Protein A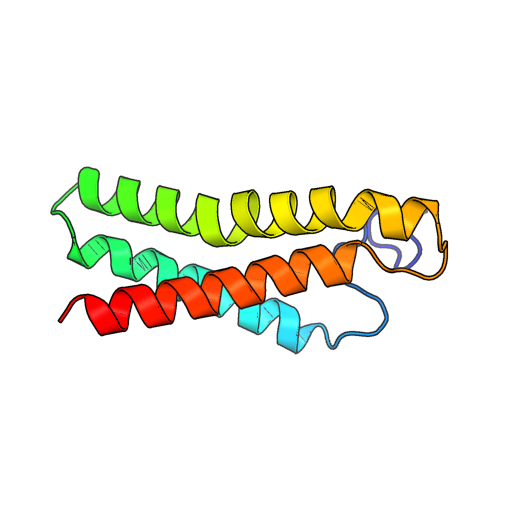F-A0A1R4GUH0-F1 (afdb_monomer)

Nearest PDB structures (foldseek):
  3lcn-assembly2_B  TM=3.006E-01  e=1.527E+00  Saccharomyces cerevisiae
  3g6i-assembly1_A-2  TM=2.735E-01  e=7.991E+00  Bacteroides thetaiotaomicron VPI-5482

Organism: NCBI:txid1945521

Mean predicted aligned error: 7.0 Å

Structure (mmCIF, N/CA/C/O backbone):
data_AF-A0A1R4GUH0-F1
#
_entry.id   AF-A0A1R4GUH0-F1
#
loop_
_atom_site.group_PDB
_atom_site.id
_atom_site.type_symbol
_atom_site.label_atom_id
_atom_site.label_alt_id
_atom_site.label_comp_id
_atom_site.label_asym_id
_atom_site.label_entity_id
_atom_site.label_seq_id
_atom_site.pdbx_PDB_ins_code
_atom_site.Cartn_x
_atom_site.Cartn_y
_atom_site.Cartn_z
_atom_site.occupancy
_atom_site.B_iso_or_equiv
_atom_site.auth_seq_id
_atom_site.auth_comp_id
_atom_site.auth_asym_id
_atom_site.auth_atom_id
_atom_site.pdbx_PDB_model_num
ATOM 1 N N . MET A 1 1 ? -0.449 14.218 -26.368 1.00 52.34 1 MET A N 1
ATOM 2 C CA . MET A 1 1 ? -0.263 12.949 -25.631 1.00 52.34 1 MET A CA 1
ATOM 3 C C . MET A 1 1 ? -1.269 12.909 -24.495 1.00 52.34 1 MET A C 1
ATOM 5 O O . MET A 1 1 ? -1.323 13.861 -23.728 1.00 52.34 1 MET A O 1
ATOM 9 N N . SER A 1 2 ? -2.120 11.884 -24.446 1.00 51.94 2 SER A N 1
ATOM 10 C CA . SER A 1 2 ? -3.114 11.719 -23.375 1.00 51.94 2 SER A CA 1
ATOM 11 C C . SER A 1 2 ? -2.412 11.339 -22.068 1.00 51.94 2 SER A C 1
ATOM 13 O O . SER A 1 2 ? -1.469 10.553 -22.086 1.00 51.94 2 SER A O 1
ATOM 15 N N . ILE A 1 3 ? -2.884 11.844 -20.926 1.00 53.09 3 ILE A N 1
ATOM 16 C CA . ILE A 1 3 ? -2.374 11.448 -19.597 1.00 53.09 3 ILE A CA 1
ATOM 17 C C . ILE A 1 3 ? -2.534 9.930 -19.375 1.00 53.09 3 ILE A C 1
ATOM 19 O O . ILE A 1 3 ? -1.746 9.327 -18.651 1.00 53.09 3 ILE A O 1
ATOM 23 N N . PHE A 1 4 ? -3.500 9.308 -20.061 1.00 56.84 4 PHE A N 1
ATOM 24 C CA . PHE A 1 4 ? -3.790 7.873 -20.018 1.00 56.84 4 PHE A CA 1
ATOM 25 C C . PHE A 1 4 ? -3.075 7.053 -21.101 1.00 56.84 4 PHE A C 1
ATOM 27 O O . PHE A 1 4 ? -3.344 5.857 -21.233 1.00 56.84 4 PHE A O 1
ATOM 34 N N . ASP A 1 5 ? -2.202 7.676 -21.894 1.00 59.66 5 ASP A N 1
ATOM 35 C CA . ASP A 1 5 ? -1.388 6.965 -22.876 1.00 59.66 5 ASP A CA 1
ATOM 36 C C . ASP A 1 5 ? -0.415 6.012 -22.163 1.00 59.66 5 ASP A C 1
ATOM 38 O O . ASP A 1 5 ? 0.141 6.350 -21.116 1.00 59.66 5 ASP A O 1
ATOM 42 N N . ARG A 1 6 ? -0.209 4.810 -22.709 1.00 58.59 6 ARG A N 1
ATOM 43 C CA . ARG A 1 6 ? 0.614 3.766 -22.068 1.00 58.59 6 ARG A CA 1
ATOM 44 C C . ARG A 1 6 ? 2.077 4.205 -21.935 1.00 58.59 6 ARG A C 1
ATOM 46 O O . ARG A 1 6 ? 2.736 3.860 -20.964 1.00 58.59 6 ARG A O 1
ATOM 53 N N . ASN A 1 7 ? 2.522 5.047 -22.869 1.00 57.94 7 ASN A N 1
ATOM 54 C CA . ASN A 1 7 ? 3.863 5.632 -22.906 1.00 57.94 7 ASN A CA 1
ATOM 55 C C . ASN A 1 7 ? 3.979 6.920 -22.066 1.00 57.94 7 ASN A C 1
ATOM 57 O O . ASN A 1 7 ? 5.025 7.569 -22.064 1.00 57.94 7 ASN A O 1
ATOM 61 N N . SER A 1 8 ? 2.908 7.328 -21.376 1.00 59.69 8 SER A N 1
ATOM 62 C CA . SER A 1 8 ? 2.912 8.493 -20.492 1.00 59.69 8 SER A CA 1
ATOM 63 C C . SER A 1 8 ? 3.663 8.182 -19.199 1.00 59.69 8 SER A C 1
ATOM 65 O O . SER A 1 8 ? 3.432 7.154 -18.557 1.00 59.69 8 SER A O 1
ATOM 67 N N . PHE A 1 9 ? 4.499 9.120 -18.750 1.00 59.84 9 PHE A N 1
ATOM 68 C CA . PHE A 1 9 ? 5.150 9.049 -17.437 1.00 59.84 9 PHE A CA 1
ATOM 69 C C . PHE A 1 9 ? 4.130 8.851 -16.297 1.00 59.84 9 PHE A C 1
ATOM 71 O O . PHE A 1 9 ? 4.409 8.154 -15.324 1.00 59.84 9 PHE A O 1
ATOM 78 N N . TYR A 1 10 ? 2.918 9.393 -16.461 1.00 63.31 10 TYR A N 1
ATOM 79 C CA . TYR A 1 10 ? 1.822 9.324 -15.492 1.00 63.31 10 TYR A CA 1
ATOM 80 C C . TYR A 1 10 ? 1.036 8.005 -15.514 1.00 63.31 10 TYR A C 1
ATOM 82 O O . TYR A 1 10 ? 0.103 7.844 -14.727 1.00 63.31 10 TYR A O 1
ATOM 90 N N . TYR A 1 11 ? 1.373 7.054 -16.392 1.00 67.88 11 TYR A N 1
ATOM 91 C CA . TYR A 1 11 ? 0.661 5.781 -16.461 1.00 67.88 11 TYR A CA 1
ATOM 92 C C . TYR A 1 11 ? 0.940 4.940 -15.201 1.00 67.88 11 TYR A C 1
ATOM 94 O O . TYR A 1 11 ? 2.089 4.571 -14.965 1.00 67.88 11 TYR A O 1
ATOM 102 N N . PRO A 1 12 ? -0.061 4.597 -14.373 1.00 67.31 12 PRO A N 1
ATOM 103 C CA . PRO A 1 12 ? 0.199 4.013 -13.056 1.00 67.31 12 PRO A CA 1
ATOM 104 C C . PRO A 1 12 ? 0.579 2.527 -13.103 1.00 67.31 12 PRO A C 1
ATOM 106 O O . PRO A 1 12 ? 1.101 2.007 -12.120 1.00 67.31 12 PRO A O 1
ATOM 109 N N . TYR A 1 13 ? 0.332 1.825 -14.213 1.00 69.56 13 TYR A N 1
ATOM 110 C CA . TYR A 1 13 ? 0.620 0.393 -14.325 1.00 69.56 13 TYR A CA 1
ATOM 111 C C . TYR A 1 13 ? 2.018 0.147 -14.924 1.00 69.56 13 TYR A C 1
ATOM 113 O O . TYR A 1 13 ? 2.438 0.913 -15.795 1.00 69.56 13 TYR A O 1
ATOM 121 N N . PRO A 1 14 ? 2.741 -0.893 -14.476 1.00 72.56 14 PRO A N 1
ATOM 122 C CA . PRO A 1 14 ? 3.941 -1.377 -15.143 1.00 72.56 14 PRO A CA 1
ATOM 123 C C . PRO A 1 14 ? 3.580 -2.143 -16.416 1.00 72.56 14 PRO A C 1
ATOM 125 O O . PRO A 1 14 ? 2.482 -2.699 -16.525 1.00 72.56 14 PRO A O 1
ATOM 128 N N . ASP A 1 15 ? 4.509 -2.193 -17.365 1.00 70.25 15 ASP A N 1
ATOM 129 C CA . ASP A 1 15 ? 4.254 -2.767 -18.689 1.00 70.25 15 ASP A CA 1
ATOM 130 C C . ASP A 1 15 ? 4.254 -4.300 -18.670 1.00 70.25 15 ASP A C 1
ATOM 132 O O . ASP A 1 15 ? 3.515 -4.939 -19.420 1.00 70.25 15 ASP A O 1
ATOM 136 N N . ASN A 1 16 ? 5.014 -4.885 -17.744 1.00 75.88 16 ASN A N 1
ATOM 137 C CA . ASN A 1 16 ? 5.249 -6.326 -17.655 1.00 75.88 16 ASN A CA 1
ATOM 138 C C . ASN A 1 16 ? 4.326 -7.060 -16.665 1.00 75.88 16 ASN A C 1
ATOM 140 O O . ASN A 1 16 ? 4.488 -8.260 -16.442 1.00 75.88 16 ASN A O 1
ATOM 144 N N . LEU A 1 17 ? 3.358 -6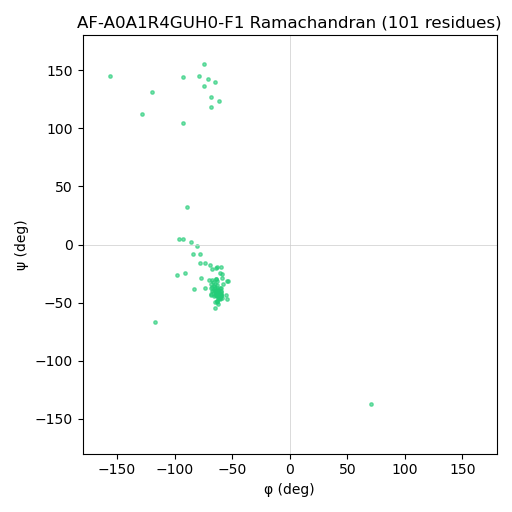.364 -16.057 1.00 77.69 17 LEU A N 1
ATOM 145 C CA . LEU A 1 17 ? 2.521 -6.907 -14.984 1.00 77.69 17 LEU A CA 1
ATOM 146 C C . LEU A 1 17 ? 1.028 -6.901 -15.351 1.00 77.69 17 LEU A C 1
ATOM 148 O O . LEU A 1 17 ? 0.491 -5.870 -15.768 1.00 77.69 17 LEU A O 1
ATOM 152 N N . PRO A 1 18 ? 0.306 -8.027 -15.167 1.00 85.69 18 PRO A N 1
ATOM 153 C CA . PRO A 1 18 ? -1.121 -8.076 -15.444 1.00 85.69 18 PRO A CA 1
ATOM 154 C C . PRO A 1 18 ? -1.874 -7.090 -14.548 1.00 85.69 18 PRO A C 1
ATOM 156 O O . PRO A 1 18 ? -1.840 -7.170 -13.320 1.00 85.69 18 PRO A O 1
ATOM 159 N N . LYS A 1 19 ? -2.632 -6.184 -15.174 1.00 83.31 19 LYS A N 1
ATOM 160 C CA . LYS A 1 19 ? -3.415 -5.139 -14.486 1.00 83.31 19 LYS A CA 1
ATOM 161 C C . LYS A 1 19 ? -4.369 -5.709 -13.434 1.00 83.31 19 LYS A C 1
ATOM 163 O O . LYS A 1 19 ? -4.640 -5.051 -12.435 1.00 83.31 19 LYS A O 1
ATOM 168 N N . GLY A 1 20 ? -4.876 -6.923 -13.666 1.00 85.69 20 GLY A N 1
ATOM 169 C CA . GLY A 1 20 ? -5.719 -7.645 -12.715 1.00 85.69 20 GLY A CA 1
ATOM 170 C C . GLY A 1 20 ? -5.014 -7.888 -11.384 1.00 85.69 20 GLY A C 1
ATOM 171 O O . GLY A 1 20 ? -5.604 -7.614 -10.347 1.00 85.69 20 GLY A O 1
ATOM 172 N N . LEU A 1 21 ? -3.736 -8.283 -11.413 1.00 86.94 21 LEU A N 1
ATOM 173 C CA . LEU A 1 21 ? -2.958 -8.571 -10.207 1.00 86.94 21 LEU A CA 1
ATOM 174 C C . LEU A 1 21 ? -2.769 -7.320 -9.340 1.00 86.94 21 LEU A C 1
ATOM 176 O O . LEU A 1 21 ? -2.953 -7.358 -8.125 1.00 86.94 21 LEU A O 1
ATOM 180 N N . ILE A 1 22 ? -2.466 -6.187 -9.973 1.00 88.38 22 ILE A N 1
ATOM 181 C CA . ILE A 1 22 ? -2.308 -4.906 -9.271 1.00 88.38 22 ILE A CA 1
ATOM 182 C C . ILE A 1 22 ? -3.632 -4.466 -8.650 1.00 88.38 22 ILE A C 1
ATOM 184 O O . ILE A 1 22 ? -3.672 -4.067 -7.489 1.00 88.38 22 ILE A O 1
ATOM 188 N N . LYS A 1 23 ? -4.738 -4.589 -9.391 1.00 88.81 23 LYS A N 1
ATOM 189 C CA . LYS A 1 23 ? -6.068 -4.276 -8.857 1.00 88.81 23 LYS A CA 1
ATOM 190 C C . LYS A 1 23 ? -6.419 -5.169 -7.670 1.00 88.81 23 LYS A C 1
ATOM 192 O O . LYS A 1 23 ? -6.890 -4.654 -6.662 1.00 88.81 23 LYS A O 1
ATOM 197 N N . THR A 1 24 ? -6.155 -6.474 -7.755 1.00 92.12 24 THR A N 1
ATOM 198 C CA . THR A 1 24 ? -6.400 -7.394 -6.635 1.00 92.12 24 THR A CA 1
ATOM 199 C C . THR A 1 24 ? -5.536 -7.062 -5.427 1.00 92.12 24 THR A C 1
ATOM 201 O O . THR A 1 24 ? -6.038 -7.122 -4.311 1.00 92.12 24 THR A O 1
ATOM 204 N N . LEU A 1 25 ? -4.282 -6.648 -5.633 1.00 91.69 25 LEU A N 1
ATOM 205 C CA . LEU A 1 25 ? -3.395 -6.226 -4.551 1.00 91.69 25 LEU A CA 1
ATOM 206 C C . LEU A 1 25 ? -3.942 -4.989 -3.832 1.00 91.69 25 LEU A C 1
ATOM 208 O O . LEU A 1 25 ? -4.067 -4.997 -2.611 1.00 91.69 25 LEU A O 1
ATOM 212 N N . ILE A 1 26 ? -4.337 -3.960 -4.587 1.00 91.44 26 ILE A N 1
ATOM 213 C CA . ILE A 1 26 ? -4.915 -2.732 -4.024 1.00 91.44 26 ILE A CA 1
ATOM 214 C C . ILE A 1 26 ? -6.196 -3.053 -3.247 1.00 91.44 26 ILE A C 1
ATOM 216 O O . ILE A 1 26 ? -6.349 -2.613 -2.109 1.00 91.44 26 ILE A O 1
ATOM 220 N N . ILE A 1 27 ? -7.099 -3.851 -3.828 1.00 93.56 27 ILE A N 1
ATOM 221 C CA . ILE A 1 27 ? -8.342 -4.268 -3.163 1.00 93.56 27 ILE A CA 1
ATOM 222 C C . ILE A 1 27 ? -8.030 -5.037 -1.875 1.00 93.56 27 ILE A C 1
ATOM 224 O O . ILE A 1 27 ? -8.637 -4.765 -0.842 1.00 93.56 27 ILE A O 1
ATOM 228 N N . ALA A 1 28 ? -7.061 -5.953 -1.900 1.00 92.75 28 ALA A N 1
ATOM 229 C CA . ALA A 1 28 ? -6.666 -6.706 -0.718 1.00 92.75 28 ALA A CA 1
ATOM 230 C C . ALA A 1 28 ? -6.101 -5.789 0.380 1.00 92.75 28 ALA A C 1
ATOM 232 O O . ALA A 1 28 ? -6.518 -5.906 1.529 1.00 92.75 28 ALA A O 1
ATOM 233 N N . CYS A 1 29 ? -5.236 -4.825 0.048 1.00 91.44 29 CYS A N 1
ATOM 234 C CA . CYS A 1 29 ? -4.749 -3.821 1.003 1.00 91.44 29 CYS A CA 1
ATOM 235 C C . CYS A 1 29 ? -5.890 -2.980 1.599 1.00 91.44 29 CYS A C 1
ATOM 237 O O . CYS A 1 29 ? -5.888 -2.708 2.802 1.00 91.44 29 CYS A O 1
ATOM 239 N N . LEU A 1 30 ? -6.879 -2.597 0.782 1.00 92.62 30 LEU A N 1
ATOM 240 C CA . LEU A 1 30 ? -8.045 -1.845 1.248 1.00 92.62 30 LEU A CA 1
ATOM 241 C C . LEU A 1 30 ? -8.870 -2.658 2.252 1.00 92.62 30 LEU A C 1
ATOM 243 O O . LEU A 1 30 ? -9.150 -2.172 3.348 1.00 92.62 30 LEU A O 1
ATOM 247 N N . LEU A 1 31 ? -9.189 -3.910 1.919 1.00 92.44 31 LEU A N 1
ATOM 248 C CA . LEU A 1 31 ? -9.929 -4.812 2.805 1.00 92.44 31 LEU A CA 1
ATOM 249 C C . LEU A 1 31 ? -9.159 -5.107 4.097 1.00 92.44 31 LEU A C 1
ATOM 251 O O . LEU A 1 31 ? -9.735 -5.094 5.180 1.00 92.44 31 LEU A O 1
ATOM 255 N N . MET A 1 32 ? -7.847 -5.313 4.001 1.00 89.88 32 MET A N 1
ATOM 256 C CA . MET A 1 32 ? -6.992 -5.567 5.160 1.00 89.88 32 MET A CA 1
ATOM 257 C C . MET A 1 32 ? -6.898 -4.359 6.092 1.00 89.88 32 MET A C 1
ATOM 259 O O . MET A 1 32 ? -6.866 -4.533 7.308 1.00 89.88 32 MET A O 1
ATOM 263 N N . GLY A 1 33 ? -6.899 -3.135 5.560 1.00 86.38 33 GLY A N 1
ATOM 264 C CA . GLY A 1 33 ? -6.897 -1.934 6.398 1.00 86.38 33 GLY A CA 1
ATOM 265 C C . GLY A 1 33 ? -8.153 -1.807 7.262 1.00 86.38 33 GLY A C 1
ATOM 266 O O . GLY A 1 33 ? -8.047 -1.356 8.402 1.00 86.38 33 GLY A O 1
ATOM 267 N N . LEU A 1 34 ? -9.304 -2.309 6.789 1.00 89.50 34 LEU A N 1
ATOM 268 C CA . LEU A 1 34 ? -10.552 -2.353 7.565 1.00 89.50 34 LEU A CA 1
ATOM 269 C C . LEU A 1 34 ? -10.452 -3.238 8.815 1.00 89.50 34 LEU A C 1
ATOM 271 O O . LEU A 1 34 ? -11.224 -3.042 9.752 1.00 89.50 34 LEU A O 1
ATOM 275 N N . ALA A 1 35 ? -9.478 -4.154 8.892 1.00 84.75 35 ALA A N 1
ATOM 276 C CA . ALA A 1 35 ? -9.218 -4.917 10.113 1.00 84.75 35 ALA A CA 1
ATOM 277 C C . ALA A 1 35 ? -8.857 -4.011 11.310 1.00 84.75 35 ALA A C 1
ATOM 279 O O . ALA A 1 35 ? -9.019 -4.426 12.457 1.00 84.75 35 ALA A O 1
ATOM 280 N N . GLY A 1 36 ? -8.441 -2.760 11.059 1.00 78.75 36 GLY A N 1
ATOM 281 C CA . GLY A 1 36 ? -8.243 -1.735 12.087 1.00 78.75 36 GLY A CA 1
ATOM 282 C C . GLY A 1 36 ? -9.512 -1.378 12.872 1.00 78.75 36 GLY A C 1
ATOM 283 O O . GLY A 1 36 ? -9.409 -1.008 14.038 1.00 78.75 36 GLY A O 1
ATOM 284 N N . LEU A 1 37 ? -10.710 -1.585 12.308 1.00 84.19 37 LEU A N 1
ATOM 285 C CA . LEU A 1 37 ? -11.977 -1.356 13.021 1.00 84.19 37 LEU A CA 1
ATOM 286 C C . LEU A 1 37 ? -12.165 -2.295 14.220 1.00 84.19 37 LEU A C 1
ATOM 288 O O . LEU A 1 37 ? -12.923 -1.981 15.130 1.00 84.19 37 LEU A O 1
ATOM 292 N N . ARG A 1 38 ? -11.459 -3.433 14.258 1.00 80.50 38 ARG A N 1
ATOM 293 C CA . ARG A 1 38 ? -11.493 -4.355 15.403 1.00 80.50 38 ARG A CA 1
ATOM 294 C C . ARG A 1 38 ? -10.806 -3.777 16.649 1.00 80.50 38 ARG A C 1
ATOM 296 O O . ARG A 1 38 ? -10.984 -4.318 17.733 1.00 80.50 38 ARG A O 1
ATOM 303 N N . HIS A 1 39 ? -9.970 -2.750 16.508 1.00 70.62 39 HIS A N 1
ATOM 304 C CA . HIS A 1 39 ? -9.082 -2.292 17.580 1.00 70.62 39 HIS A CA 1
ATOM 305 C C . HIS A 1 39 ? -9.643 -1.220 18.499 1.00 70.62 39 HIS A C 1
ATOM 307 O O . HIS A 1 39 ? -9.182 -1.115 19.632 1.00 70.62 39 HIS A O 1
ATOM 313 N N . ALA A 1 40 ? -10.607 -0.430 18.043 1.00 68.44 40 ALA A N 1
ATOM 314 C CA . ALA A 1 40 ? -11.183 0.622 18.861 1.00 68.44 40 ALA A CA 1
ATOM 315 C C . ALA A 1 40 ? -12.587 0.967 18.376 1.00 68.44 40 ALA A C 1
ATOM 317 O O . ALA A 1 40 ? -12.865 0.956 17.176 1.00 68.44 40 ALA A O 1
ATOM 318 N N . GLU A 1 41 ? -13.464 1.301 19.316 1.00 76.31 41 GLU A N 1
ATOM 319 C CA . GLU A 1 41 ? -14.816 1.747 19.008 1.00 76.31 41 GLU A CA 1
ATOM 320 C C . GLU A 1 41 ? -14.823 3.222 18.575 1.00 76.31 41 GLU A C 1
ATOM 322 O O . GLU A 1 41 ? -14.043 4.056 19.045 1.00 76.31 41 GLU A O 1
ATOM 327 N N . GLY A 1 42 ? -15.718 3.558 17.645 1.00 81.75 42 GLY A N 1
ATOM 328 C CA . GLY A 1 42 ? -15.926 4.932 17.193 1.00 81.75 42 GLY A C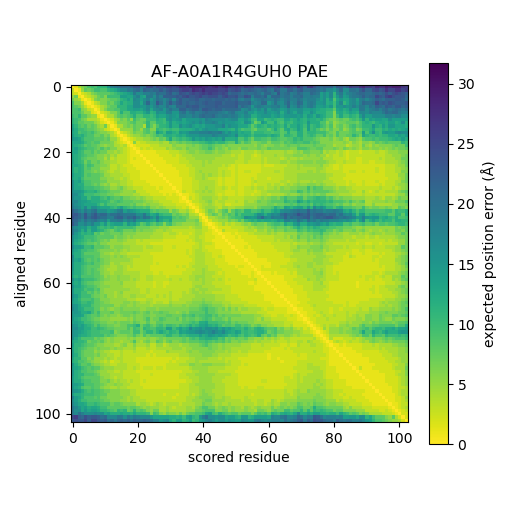A 1
ATOM 329 C C . GLY A 1 42 ? -14.779 5.499 16.347 1.00 81.75 42 GLY A C 1
ATOM 330 O O . GLY A 1 42 ? -14.272 4.859 15.426 1.00 81.75 42 GLY A O 1
ATOM 331 N N . TRP A 1 43 ? -14.406 6.752 16.616 1.00 83.56 43 TRP A N 1
ATOM 332 C CA . TRP A 1 43 ? -13.486 7.533 15.777 1.00 83.56 43 TRP A CA 1
ATOM 333 C C . TRP A 1 43 ? -12.047 6.995 15.764 1.00 83.56 43 TRP A C 1
ATOM 335 O O . TRP A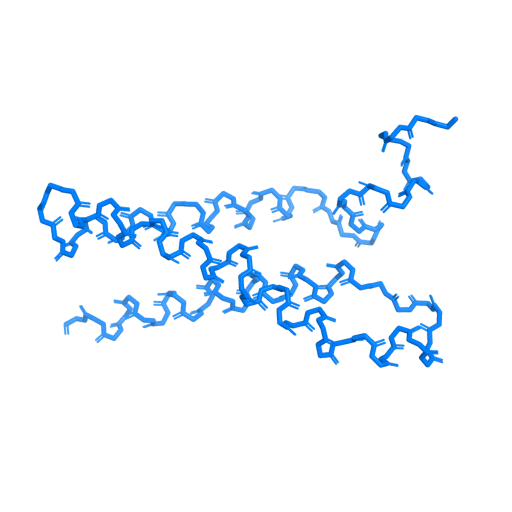 1 43 ? -11.358 7.071 14.747 1.00 83.56 43 TRP A O 1
ATOM 345 N N . GLN A 1 44 ? -11.597 6.402 16.872 1.00 84.50 44 GLN A N 1
ATOM 346 C CA . GLN A 1 44 ? -10.245 5.847 16.986 1.00 84.50 44 GLN A CA 1
ATOM 347 C C . GLN A 1 44 ? -10.045 4.616 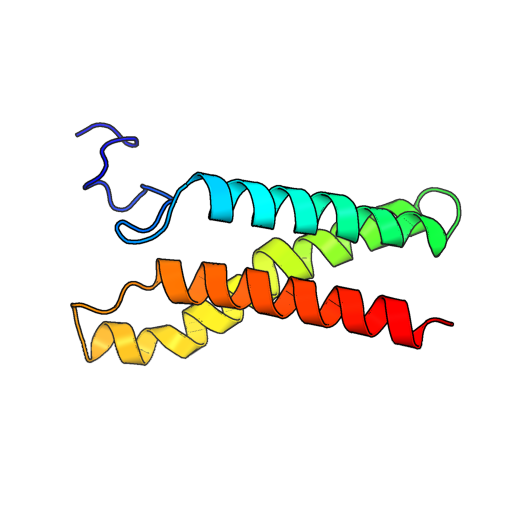16.087 1.00 84.50 44 GLN A C 1
ATOM 349 O O . GLN A 1 44 ? -8.971 4.455 15.509 1.00 84.50 44 GLN A O 1
ATOM 354 N N . GLY A 1 45 ? -11.085 3.793 15.895 1.00 84.81 45 GLY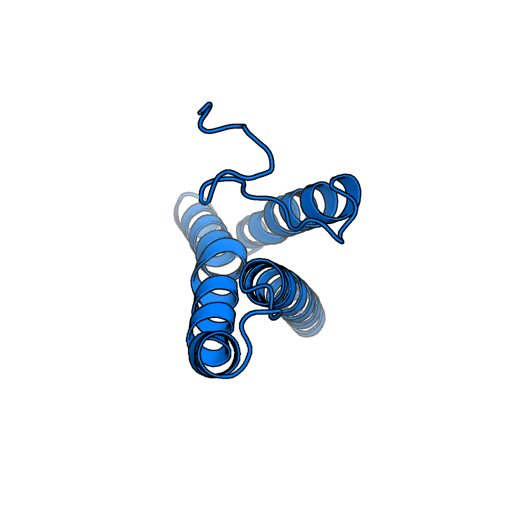 A N 1
ATOM 355 C CA . GLY A 1 45 ? -11.036 2.647 14.982 1.00 84.81 45 GLY A CA 1
ATOM 356 C C . GLY A 1 45 ? -10.852 3.079 13.529 1.00 84.81 45 GLY A C 1
ATOM 357 O O . GLY A 1 45 ? -10.029 2.517 12.809 1.00 84.81 45 GLY A O 1
ATOM 358 N N . TRP A 1 46 ? -11.550 4.137 13.107 1.00 86.75 46 TRP A N 1
ATOM 359 C CA . TRP A 1 46 ? -11.377 4.715 11.772 1.00 86.75 46 TRP A CA 1
ATOM 360 C C . TRP A 1 46 ? -9.987 5.315 11.567 1.00 86.75 46 TRP A C 1
ATOM 362 O O . TRP A 1 46 ? -9.399 5.127 10.503 1.00 86.75 46 TRP A O 1
ATOM 372 N N . LEU A 1 47 ? -9.423 5.975 12.583 1.00 90.69 47 LEU A N 1
ATOM 373 C CA . LEU A 1 47 ? -8.058 6.496 12.511 1.00 90.69 47 LEU A CA 1
ATOM 374 C C . LEU A 1 47 ? -7.036 5.369 12.274 1.00 90.69 47 LEU A C 1
ATOM 376 O O . LEU A 1 47 ? -6.161 5.506 11.422 1.00 90.69 47 LEU A O 1
ATOM 380 N N . ALA A 1 48 ? -7.211 4.225 12.944 1.00 87.44 48 ALA A N 1
ATOM 381 C CA . ALA A 1 48 ? -6.373 3.042 12.746 1.00 87.44 48 ALA A CA 1
ATOM 382 C C . ALA A 1 48 ? -6.512 2.438 11.333 1.00 87.44 48 ALA A C 1
ATOM 384 O O . ALA A 1 48 ? -5.533 1.942 10.771 1.00 87.44 48 ALA A O 1
ATOM 385 N N . VAL A 1 49 ? -7.705 2.493 10.725 1.00 90.62 49 VAL A N 1
ATOM 386 C CA . VAL A 1 49 ? -7.903 2.101 9.315 1.00 90.62 49 VAL A CA 1
ATOM 387 C C . VAL A 1 49 ? -7.113 3.021 8.386 1.00 90.62 49 VAL A C 1
ATOM 389 O O . VAL A 1 49 ? -6.381 2.532 7.523 1.00 90.62 49 VAL A O 1
ATOM 392 N N . PHE A 1 50 ? -7.226 4.340 8.575 1.00 91.25 50 PHE A N 1
ATOM 393 C CA . PHE A 1 50 ? -6.496 5.316 7.764 1.00 91.25 50 PHE A CA 1
ATOM 394 C C . PHE A 1 50 ? -4.984 5.167 7.912 1.00 91.25 50 PHE A C 1
ATOM 396 O O . PHE A 1 50 ? -4.277 5.197 6.908 1.00 91.25 50 PHE A O 1
ATOM 403 N N . GLU A 1 51 ? -4.490 4.948 9.129 1.00 90.38 51 GLU A N 1
ATOM 404 C CA . GLU A 1 51 ? -3.074 4.685 9.384 1.00 90.38 51 GLU A CA 1
ATOM 405 C C . GLU A 1 51 ? -2.603 3.412 8.664 1.00 90.38 51 GLU A C 1
ATOM 407 O O . GLU A 1 51 ? -1.588 3.427 7.967 1.00 90.38 51 GLU A O 1
ATOM 412 N N . ASN A 1 52 ? -3.376 2.325 8.745 1.00 90.62 52 ASN A N 1
ATOM 413 C CA . ASN A 1 52 ? -3.066 1.078 8.047 1.00 90.62 52 ASN A CA 1
ATOM 414 C C . ASN A 1 52 ? -3.039 1.260 6.520 1.00 90.62 52 ASN A C 1
ATOM 416 O O . ASN A 1 52 ? -2.124 0.763 5.859 1.00 90.62 52 ASN A O 1
ATOM 420 N N . TRP A 1 53 ? -4.007 1.978 5.944 1.00 93.69 53 TRP A N 1
ATOM 421 C CA . TRP A 1 53 ? -4.002 2.295 4.513 1.00 93.69 53 TRP A CA 1
ATOM 422 C C . TRP A 1 53 ? -2.822 3.180 4.128 1.00 93.69 53 TRP A C 1
ATOM 424 O O . TRP A 1 53 ? -2.157 2.892 3.134 1.00 93.69 53 TRP A O 1
ATOM 434 N N . LEU A 1 54 ? -2.520 4.209 4.920 1.00 93.31 54 LEU A N 1
ATOM 435 C CA . LEU A 1 54 ? -1.380 5.093 4.696 1.00 93.31 54 LEU A CA 1
ATOM 436 C C . LEU A 1 54 ? -0.068 4.300 4.684 1.00 93.31 54 LEU A C 1
ATOM 438 O O . LEU A 1 54 ? 0.747 4.460 3.776 1.00 93.31 54 LEU A O 1
ATOM 442 N N . LEU A 1 55 ? 0.120 3.400 5.648 1.00 91.38 55 LEU A N 1
ATOM 443 C CA . LEU A 1 55 ? 1.311 2.561 5.728 1.00 91.38 55 LEU A CA 1
ATOM 444 C C . LEU A 1 55 ? 1.413 1.602 4.540 1.00 91.38 55 LEU A C 1
ATOM 446 O O . LEU A 1 55 ? 2.456 1.540 3.885 1.00 91.38 55 LEU A O 1
ATOM 450 N N . MET A 1 56 ? 0.333 0.876 4.240 1.00 92.19 56 MET A N 1
ATOM 451 C CA . MET A 1 56 ? 0.350 -0.172 3.219 1.00 92.19 56 MET A CA 1
ATOM 452 C C . MET A 1 56 ? 0.390 0.360 1.789 1.00 92.19 56 MET A C 1
ATOM 454 O O . MET A 1 56 ? 1.053 -0.250 0.950 1.00 92.19 56 MET A O 1
ATOM 458 N N . LEU A 1 57 ? -0.308 1.465 1.511 1.00 92.19 57 LEU A N 1
ATOM 459 C CA . LEU A 1 57 ? -0.459 2.018 0.164 1.00 92.19 57 LEU A CA 1
ATOM 460 C C . LEU A 1 57 ? 0.521 3.155 -0.131 1.00 92.19 57 LEU A C 1
ATOM 462 O O . LEU A 1 57 ? 0.857 3.370 -1.292 1.00 92.19 57 LEU A O 1
ATOM 466 N N . VAL A 1 58 ? 0.992 3.886 0.882 1.00 91.56 58 VAL A N 1
ATOM 467 C CA . VAL A 1 58 ? 1.820 5.082 0.668 1.00 91.56 58 VAL A CA 1
ATOM 468 C C . VAL A 1 58 ? 3.211 4.897 1.254 1.00 91.56 58 VAL A C 1
ATOM 470 O O . VAL A 1 58 ? 4.169 4.813 0.491 1.00 91.56 58 VAL A O 1
ATOM 473 N N . ILE A 1 59 ? 3.356 4.789 2.574 1.00 91.88 59 ILE A N 1
ATOM 474 C CA . ILE A 1 59 ? 4.670 4.875 3.233 1.00 91.88 59 ILE A CA 1
ATOM 475 C C . ILE A 1 59 ? 5.593 3.719 2.835 1.00 91.88 59 ILE A C 1
ATOM 477 O O . ILE A 1 59 ? 6.683 3.973 2.328 1.00 91.88 59 ILE A O 1
ATOM 481 N N . PHE A 1 60 ? 5.184 2.456 2.996 1.00 92.00 60 PHE A N 1
ATOM 482 C CA . PHE A 1 60 ? 6.060 1.333 2.634 1.00 92.00 60 PHE A CA 1
ATOM 483 C C . PHE A 1 60 ? 6.355 1.250 1.126 1.00 92.00 60 PHE A C 1
ATOM 485 O O . PHE A 1 60 ? 7.527 1.090 0.762 1.00 92.00 60 PHE A O 1
ATOM 492 N N . PRO A 1 61 ? 5.361 1.405 0.228 1.00 92.31 61 PRO A N 1
ATOM 493 C CA . PRO A 1 61 ? 5.607 1.435 -1.214 1.00 92.31 61 PRO A CA 1
ATOM 494 C C . PRO A 1 61 ? 6.544 2.568 -1.645 1.00 92.31 61 PRO A C 1
ATOM 496 O O . PRO A 1 61 ? 7.472 2.339 -2.423 1.00 92.31 61 PRO A O 1
ATOM 499 N N . THR A 1 62 ? 6.346 3.784 -1.122 1.00 90.31 62 THR A N 1
ATOM 500 C CA . THR A 1 62 ? 7.203 4.935 -1.451 1.00 90.31 62 THR A CA 1
ATOM 501 C C . THR A 1 62 ? 8.606 4.779 -0.885 1.00 90.31 62 THR A C 1
ATOM 503 O O . THR A 1 62 ? 9.561 5.013 -1.616 1.00 90.31 62 THR A O 1
ATOM 506 N N . ALA A 1 63 ? 8.761 4.314 0.357 1.00 92.25 63 ALA A N 1
ATOM 507 C CA . ALA A 1 63 ? 10.073 4.047 0.944 1.00 92.25 63 ALA A CA 1
ATOM 508 C C . ALA A 1 63 ? 10.852 3.008 0.123 1.00 92.25 63 ALA A C 1
ATOM 510 O O . ALA A 1 63 ? 12.022 3.215 -0.195 1.00 92.25 63 ALA A O 1
ATOM 511 N N . THR A 1 64 ? 10.180 1.934 -0.302 1.00 91.56 64 THR A N 1
ATOM 512 C CA . THR A 1 64 ? 10.774 0.909 -1.175 1.00 91.56 64 THR A CA 1
ATOM 513 C C . THR A 1 64 ? 11.202 1.506 -2.516 1.00 91.56 64 THR A C 1
ATOM 515 O O . THR A 1 64 ? 12.314 1.255 -2.979 1.00 91.56 64 THR A O 1
ATOM 518 N N . ALA A 1 65 ? 10.362 2.350 -3.123 1.00 89.88 65 ALA A N 1
ATOM 519 C CA . ALA A 1 65 ? 10.702 3.045 -4.361 1.00 89.88 65 ALA A CA 1
ATOM 520 C C . ALA A 1 65 ? 11.892 4.007 -4.184 1.00 89.88 65 ALA A C 1
ATOM 522 O O . ALA A 1 65 ? 12.785 4.015 -5.025 1.00 89.88 65 ALA A O 1
ATOM 523 N N . VAL A 1 66 ? 11.952 4.770 -3.087 1.00 91.56 66 VAL A N 1
ATOM 524 C CA . VAL A 1 66 ? 13.065 5.688 -2.782 1.00 91.56 66 VAL A CA 1
ATOM 525 C C . VAL A 1 66 ? 14.376 4.924 -2.623 1.00 91.56 66 VAL A C 1
ATOM 527 O O . VAL A 1 66 ? 15.383 5.312 -3.212 1.00 91.56 66 VAL A O 1
ATOM 530 N N . ILE A 1 67 ? 14.361 3.802 -1.902 1.00 92.00 67 ILE A N 1
ATOM 531 C CA . ILE A 1 67 ? 15.535 2.930 -1.750 1.00 92.00 67 ILE A CA 1
ATOM 532 C C . ILE A 1 67 ? 15.953 2.330 -3.101 1.00 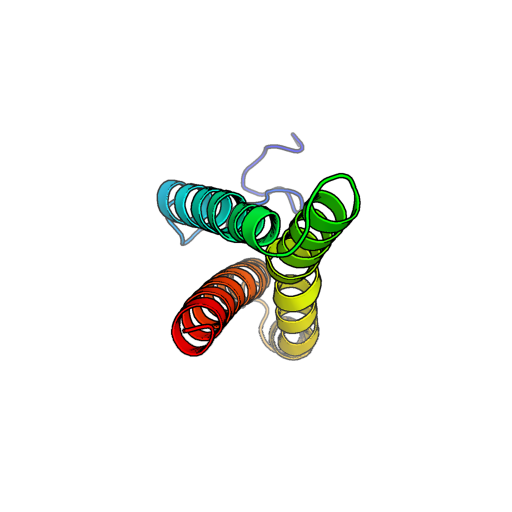92.00 67 ILE A C 1
ATOM 534 O O . ILE A 1 67 ? 17.138 2.098 -3.329 1.00 92.00 67 ILE A O 1
ATOM 538 N N . ALA A 1 68 ? 15.006 2.117 -4.016 1.00 88.31 68 ALA A N 1
ATOM 539 C CA . ALA A 1 68 ? 15.278 1.593 -5.348 1.00 88.31 68 ALA A CA 1
ATOM 540 C C . ALA A 1 68 ? 15.708 2.657 -6.381 1.00 88.31 68 ALA A C 1
ATOM 542 O O . ALA A 1 68 ? 16.142 2.298 -7.479 1.00 88.31 68 ALA A O 1
ATOM 543 N N . LEU A 1 69 ? 15.641 3.956 -6.055 1.00 87.69 69 LEU A N 1
ATOM 544 C CA . LEU A 1 69 ? 16.053 5.039 -6.960 1.00 87.69 69 LEU A CA 1
ATOM 545 C C . LEU A 1 69 ? 17.497 4.906 -7.474 1.00 87.69 69 LEU A C 1
ATOM 547 O O . LEU A 1 69 ? 17.693 5.089 -8.676 1.00 87.69 69 LEU A O 1
ATOM 551 N N . PRO A 1 70 ? 18.509 4.557 -6.654 1.00 87.81 70 PRO A N 1
ATOM 552 C CA . PRO A 1 70 ? 19.878 4.384 -7.137 1.00 87.81 70 PRO A CA 1
ATOM 553 C C . PRO A 1 70 ? 19.990 3.334 -8.249 1.00 87.81 70 PRO A C 1
ATOM 555 O O . PRO A 1 70 ? 20.774 3.512 -9.180 1.00 87.81 70 PRO A O 1
ATOM 558 N N . PHE A 1 71 ? 19.173 2.274 -8.208 1.00 85.81 71 PHE A N 1
ATOM 559 C CA . PHE A 1 71 ? 19.138 1.270 -9.274 1.00 85.81 71 PHE A CA 1
ATOM 560 C C . PHE A 1 71 ? 18.564 1.839 -10.566 1.00 85.81 71 PHE A C 1
ATOM 562 O O . PHE A 1 71 ? 19.094 1.545 -11.631 1.00 85.81 71 PHE A O 1
ATOM 569 N N . LYS A 1 72 ? 17.556 2.717 -10.481 1.00 83.00 72 LYS A N 1
ATOM 570 C CA . LYS A 1 72 ? 17.031 3.424 -11.655 1.00 83.00 72 LYS A CA 1
ATOM 571 C C . LYS A 1 72 ? 18.059 4.370 -12.275 1.00 83.00 72 LYS A C 1
ATOM 573 O O . LYS A 1 72 ? 18.110 4.492 -13.495 1.00 83.00 72 LYS A O 1
ATOM 578 N N . TYR A 1 73 ? 18.864 5.038 -11.448 1.00 83.00 73 TYR A N 1
ATOM 579 C CA . TYR A 1 73 ? 19.937 5.909 -11.934 1.00 83.00 73 TYR A CA 1
ATOM 580 C C . TYR A 1 73 ? 21.084 5.126 -12.579 1.00 83.00 73 TYR A C 1
ATOM 582 O O . TYR A 1 73 ? 21.734 5.640 -13.486 1.00 83.00 73 TYR A O 1
ATOM 590 N N . ARG A 1 74 ? 21.331 3.892 -12.127 1.00 86.56 74 ARG A N 1
ATOM 591 C CA . ARG A 1 74 ? 22.375 3.021 -12.676 1.00 86.56 74 ARG A CA 1
ATOM 592 C C . ARG A 1 74 ? 21.930 2.263 -13.928 1.00 86.56 74 ARG A C 1
ATOM 594 O O . ARG A 1 74 ? 22.742 2.090 -14.830 1.00 86.56 74 ARG A O 1
ATOM 601 N N . ASP A 1 75 ? 20.684 1.800 -13.971 1.00 82.81 75 ASP A N 1
ATOM 602 C CA . ASP A 1 75 ? 20.135 1.003 -15.067 1.00 82.81 75 ASP A CA 1
ATOM 603 C C . ASP A 1 75 ? 18.807 1.604 -15.575 1.00 82.81 75 ASP A C 1
ATOM 605 O O . ASP A 1 75 ? 17.788 1.573 -14.870 1.00 82.81 75 ASP A O 1
ATOM 609 N N . PRO A 1 76 ? 18.775 2.142 -16.810 1.00 76.69 76 PRO A N 1
ATOM 610 C CA . PRO A 1 76 ? 17.577 2.764 -17.359 1.00 76.69 76 PRO A CA 1
ATOM 611 C C . PRO A 1 76 ? 16.446 1.761 -17.624 1.00 76.69 76 PRO A C 1
ATOM 613 O O . PRO A 1 76 ? 15.284 2.182 -17.646 1.00 76.69 76 PRO A O 1
ATOM 616 N N . SER A 1 77 ? 16.749 0.464 -17.761 1.00 80.81 77 SER A N 1
ATOM 617 C CA . SER A 1 77 ? 15.748 -0.593 -17.969 1.00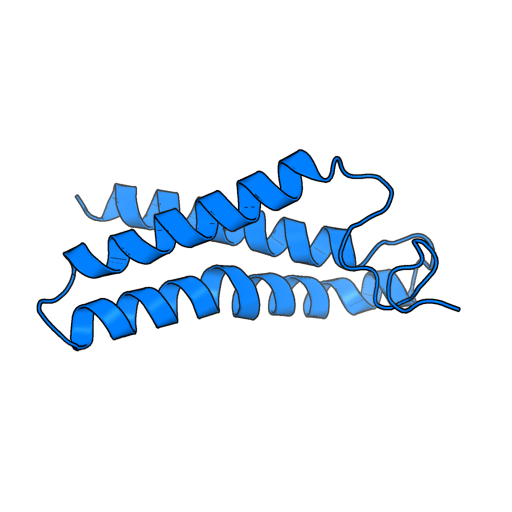 80.81 77 SER A CA 1
ATOM 618 C C . SER A 1 77 ? 14.938 -0.920 -16.708 1.00 80.81 77 SER A C 1
ATOM 620 O O . SER A 1 77 ? 13.858 -1.500 -16.795 1.00 80.81 77 SER A O 1
ATOM 622 N N . PHE A 1 78 ? 15.409 -0.499 -15.531 1.00 80.25 78 PHE A N 1
ATOM 623 C CA . PHE A 1 78 ? 14.728 -0.769 -14.271 1.00 80.25 78 PHE A CA 1
ATOM 624 C C . PHE A 1 78 ? 13.395 -0.009 -14.172 1.00 80.25 78 PHE A C 1
ATOM 626 O O . PHE A 1 78 ? 13.331 1.214 -14.322 1.00 80.25 78 PHE A O 1
ATOM 633 N N . GLU A 1 79 ? 12.300 -0.706 -13.882 1.00 83.56 79 GLU A N 1
ATOM 634 C CA . GLU A 1 79 ? 10.979 -0.096 -13.711 1.00 83.56 79 GLU A CA 1
ATOM 635 C C . GLU A 1 79 ? 10.718 0.240 -12.236 1.00 83.56 79 GLU A C 1
ATOM 637 O O . GLU A 1 79 ? 10.364 -0.625 -11.435 1.00 83.56 79 GLU A O 1
ATOM 642 N N . LEU A 1 80 ? 10.808 1.524 -11.872 1.00 84.12 80 LEU A N 1
ATOM 643 C CA . LEU A 1 80 ? 10.565 1.989 -10.496 1.00 84.12 80 LEU A CA 1
ATOM 644 C C . LEU A 1 80 ? 9.148 1.651 -9.988 1.00 84.12 80 LEU A C 1
ATOM 646 O O . LEU A 1 80 ? 8.941 1.422 -8.798 1.00 84.12 80 LEU A O 1
ATOM 650 N N . LYS A 1 81 ? 8.175 1.558 -10.905 1.00 85.56 81 LYS A N 1
ATOM 651 C CA . LYS A 1 81 ? 6.795 1.143 -10.607 1.00 85.56 81 LYS A CA 1
ATOM 652 C C . LYS A 1 81 ? 6.749 -0.271 -10.019 1.00 85.56 81 LYS A C 1
ATOM 654 O O . LYS A 1 81 ? 5.986 -0.510 -9.088 1.00 85.56 81 LYS A O 1
ATOM 659 N N . ASN A 1 82 ? 7.595 -1.187 -10.497 1.00 87.38 82 ASN A N 1
ATOM 660 C CA . ASN A 1 82 ? 7.653 -2.553 -9.971 1.00 87.38 82 ASN A CA 1
ATOM 661 C C . ASN A 1 82 ? 8.158 -2.574 -8.530 1.00 87.38 82 ASN A C 1
ATOM 663 O O . ASN A 1 82 ? 7.588 -3.280 -7.705 1.00 87.38 82 ASN A O 1
ATOM 667 N N . ALA A 1 83 ? 9.152 -1.745 -8.197 1.00 89.25 83 ALA A N 1
ATOM 668 C CA . ALA A 1 83 ? 9.624 -1.598 -6.821 1.00 89.25 83 ALA A CA 1
ATOM 669 C C . ALA A 1 83 ? 8.532 -1.040 -5.889 1.00 89.25 83 ALA A C 1
ATOM 671 O O . ALA A 1 83 ? 8.375 -1.517 -4.767 1.00 89.25 83 ALA A O 1
ATOM 672 N N . TYR A 1 84 ? 7.735 -0.080 -6.367 1.00 90.50 84 TYR A N 1
ATOM 673 C CA . TYR A 1 84 ? 6.603 0.460 -5.611 1.00 90.50 84 TYR A CA 1
ATOM 674 C C . TYR A 1 84 ? 5.538 -0.613 -5.320 1.00 90.50 84 TYR A C 1
ATOM 676 O O . TYR A 1 84 ? 5.168 -0.822 -4.163 1.00 90.50 84 TYR A O 1
ATOM 684 N N . TYR A 1 85 ? 5.080 -1.349 -6.341 1.00 89.94 85 TYR A N 1
ATOM 685 C CA . TYR A 1 85 ? 4.088 -2.416 -6.149 1.00 89.94 85 TYR A CA 1
ATOM 686 C C . TYR A 1 85 ? 4.638 -3.604 -5.353 1.00 89.94 85 TYR A C 1
ATOM 688 O O . TYR A 1 85 ? 3.893 -4.218 -4.592 1.00 89.94 85 TYR A O 1
ATOM 696 N N . LEU A 1 86 ? 5.938 -3.892 -5.458 1.00 90.88 86 LEU A N 1
ATOM 697 C CA . LEU A 1 86 ? 6.612 -4.855 -4.590 1.00 90.88 86 LEU A CA 1
ATOM 698 C C . LEU A 1 86 ? 6.537 -4.409 -3.124 1.00 90.88 86 LEU A C 1
ATOM 700 O O . LEU A 1 86 ? 6.158 -5.205 -2.270 1.00 90.88 86 LEU A O 1
ATOM 704 N N . GLY A 1 87 ? 6.819 -3.136 -2.833 1.00 92.19 87 GLY A N 1
ATOM 705 C CA . GLY A 1 87 ? 6.672 -2.577 -1.486 1.00 92.19 87 GLY A CA 1
ATOM 706 C C . GLY A 1 87 ? 5.238 -2.675 -0.950 1.00 92.19 87 GLY A C 1
ATOM 707 O O . GLY A 1 87 ? 5.038 -2.997 0.219 1.00 92.19 87 GLY A O 1
ATOM 708 N N . MET A 1 88 ? 4.234 -2.484 -1.813 1.00 93.38 88 MET A N 1
ATOM 709 C CA . MET A 1 88 ? 2.813 -2.670 -1.468 1.00 93.38 88 MET A CA 1
ATOM 710 C C . MET A 1 88 ? 2.461 -4.138 -1.193 1.00 93.38 88 MET A C 1
ATOM 712 O O . MET A 1 88 ? 1.674 -4.444 -0.301 1.00 93.38 88 MET A O 1
ATOM 716 N N . PHE A 1 89 ? 3.065 -5.071 -1.924 1.00 92.88 89 PHE A N 1
ATOM 717 C CA . PHE A 1 89 ? 2.892 -6.495 -1.658 1.00 92.88 89 PHE A CA 1
ATOM 718 C C . PHE A 1 89 ? 3.541 -6.917 -0.335 1.00 92.88 89 PHE A C 1
ATOM 720 O O . PHE A 1 89 ? 2.925 -7.620 0.467 1.00 92.88 89 PHE A O 1
ATOM 727 N N . VAL A 1 90 ? 4.756 -6.441 -0.061 1.00 92.38 90 VAL A N 1
ATOM 728 C CA . VAL A 1 90 ? 5.457 -6.710 1.202 1.00 92.38 90 VAL A CA 1
ATOM 729 C C . VAL A 1 90 ? 4.692 -6.126 2.391 1.00 92.38 90 VAL A C 1
ATOM 731 O O . VAL A 1 90 ? 4.562 -6.798 3.415 1.00 92.38 90 VAL A O 1
ATOM 734 N N . SER A 1 91 ? 4.133 -4.920 2.261 1.00 92.81 91 SER A N 1
ATOM 735 C CA . SER A 1 91 ? 3.329 -4.313 3.326 1.00 92.81 91 SER A CA 1
ATOM 736 C C . SER A 1 91 ? 2.078 -5.139 3.640 1.00 92.81 91 SER A C 1
ATOM 738 O O . SER A 1 91 ? 1.758 -5.344 4.811 1.00 92.81 91 SER A O 1
ATOM 740 N N . LEU A 1 92 ? 1.423 -5.706 2.620 1.00 92.56 92 LEU A N 1
ATOM 741 C CA . LEU A 1 92 ? 0.301 -6.626 2.798 1.00 92.56 92 LEU A CA 1
ATOM 742 C C . LEU A 1 92 ? 0.707 -7.897 3.562 1.00 92.56 92 LEU A C 1
ATOM 744 O O . LEU A 1 92 ? 0.008 -8.292 4.497 1.00 92.56 92 LEU A O 1
ATOM 748 N N . LEU A 1 93 ? 1.843 -8.514 3.216 1.00 91.44 93 LEU A N 1
ATOM 749 C CA . LEU A 1 93 ? 2.364 -9.679 3.946 1.00 91.44 93 LEU A CA 1
ATOM 750 C C . LEU A 1 93 ? 2.668 -9.343 5.409 1.00 91.44 93 LEU A C 1
ATOM 752 O O . LEU A 1 93 ? 2.349 -10.127 6.305 1.00 91.44 93 LEU A O 1
ATOM 756 N N . PHE A 1 94 ? 3.245 -8.168 5.659 1.00 89.38 94 PHE A N 1
ATOM 757 C CA . PHE A 1 94 ? 3.550 -7.710 7.010 1.00 89.38 94 PHE A CA 1
ATOM 758 C C . PHE A 1 94 ? 2.275 -7.501 7.833 1.00 89.38 94 PHE A C 1
ATOM 760 O O . PHE A 1 94 ? 2.199 -7.945 8.977 1.00 89.38 94 PHE A O 1
ATOM 767 N N . THR A 1 95 ? 1.239 -6.907 7.241 1.00 88.19 95 THR A N 1
ATOM 768 C CA . THR A 1 95 ? -0.064 -6.738 7.896 1.00 88.19 95 THR A CA 1
ATOM 769 C C . THR A 1 95 ? -0.743 -8.083 8.164 1.00 88.19 95 THR A C 1
ATOM 771 O O . THR A 1 95 ? -1.283 -8.282 9.251 1.00 88.19 95 THR A O 1
ATOM 774 N N . LEU A 1 96 ? -0.671 -9.046 7.239 1.00 88.62 96 LEU A N 1
ATOM 775 C CA . LEU A 1 96 ? -1.168 -10.409 7.474 1.00 88.62 96 LEU A CA 1
ATOM 776 C C . LEU A 1 96 ? -0.439 -11.090 8.639 1.00 88.62 96 LEU A C 1
ATOM 778 O 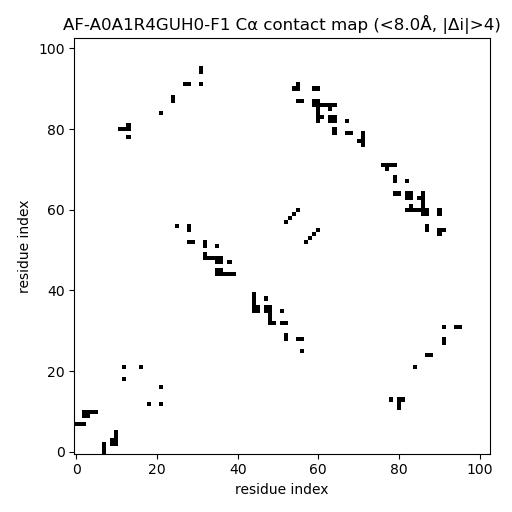O . LEU A 1 96 ? -1.076 -11.697 9.503 1.00 88.62 96 LEU A O 1
ATOM 782 N N . ALA A 1 97 ? 0.888 -10.966 8.694 1.00 87.06 97 ALA A N 1
ATOM 783 C CA . ALA A 1 97 ? 1.682 -11.490 9.799 1.00 87.06 97 ALA A CA 1
ATOM 784 C C . ALA A 1 97 ? 1.308 -10.809 11.123 1.00 87.06 97 ALA A C 1
ATOM 786 O O . ALA A 1 97 ? 1.064 -11.494 12.114 1.00 87.06 97 ALA A O 1
ATOM 787 N N . LYS A 1 98 ? 1.180 -9.478 11.125 1.00 83.56 98 LYS A N 1
ATOM 788 C CA . LYS A 1 98 ? 0.733 -8.686 12.277 1.00 83.56 98 LYS A CA 1
ATOM 789 C C . LYS A 1 98 ? -0.615 -9.187 12.806 1.00 83.56 98 LYS A C 1
ATOM 791 O O . LYS A 1 98 ? -0.718 -9.467 13.993 1.00 83.56 98 LYS A O 1
ATOM 796 N N . LEU A 1 99 ? -1.601 -9.418 11.934 1.00 82.06 99 LEU A N 1
ATOM 797 C CA . LEU A 1 99 ? -2.896 -9.987 12.334 1.00 82.06 99 LEU A CA 1
ATOM 798 C C . LEU A 1 99 ? -2.786 -11.405 12.913 1.00 82.06 99 LEU A C 1
ATOM 800 O O . LEU A 1 99 ? -3.539 -11.748 13.821 1.00 82.06 99 LEU A O 1
ATOM 804 N N . ARG A 1 100 ? -1.859 -12.235 12.416 1.00 81.06 100 ARG A N 1
ATOM 805 C CA . ARG A 1 100 ? -1.626 -13.588 12.950 1.00 81.06 100 ARG A CA 1
ATOM 806 C C . ARG A 1 100 ? -1.038 -13.565 14.361 1.00 81.06 100 ARG A C 1
ATOM 808 O O . ARG A 1 100 ? -1.418 -14.402 15.177 1.00 81.06 100 ARG A O 1
ATOM 815 N N . TYR A 1 101 ? -0.107 -12.652 14.628 1.00 73.25 101 TYR A N 1
ATOM 816 C CA . TYR A 1 101 ? 0.521 -12.499 15.945 1.00 73.25 101 TYR A CA 1
ATOM 817 C C . TYR A 1 101 ? -0.362 -11.755 16.952 1.00 73.25 101 TYR A C 1
ATOM 819 O O . TYR A 1 101 ? -0.048 -11.733 18.134 1.00 73.25 101 TYR A O 1
ATOM 827 N N . TRP A 1 102 ? -1.481 -11.191 16.503 1.00 61.97 102 TRP A N 1
ATOM 828 C CA . TRP A 1 102 ? -2.496 -10.544 17.336 1.00 61.97 102 TRP A CA 1
ATOM 829 C C . TRP A 1 102 ? -3.589 -11.514 17.824 1.00 61.97 102 TRP A C 1
ATOM 831 O O . TRP A 1 102 ? -4.751 -11.126 17.961 1.00 61.97 102 TRP A O 1
ATOM 841 N N . ARG A 1 103 ? -3.224 -12.784 18.051 1.00 56.03 103 ARG A N 1
ATOM 842 C CA . ARG A 1 103 ? -4.070 -13.764 18.751 1.00 56.03 103 ARG A CA 1
ATOM 843 C C . ARG A 1 103 ? -3.962 -13.605 20.256 1.00 56.03 103 ARG A C 1
ATOM 845 O O . ARG A 1 103 ? -2.820 -13.445 20.734 1.00 56.03 103 ARG A O 1
#

Secondary structure (DSSP, 8-state):
--TT-TTSTT--S-TTS-HHHHHHHHHHHHHHHGGGGGS-STHHHHHHHHHHHIIIIIIHHHHHHHHHHHHHHH-TT--HHHHHHHHHHHHHHHHHHHHHH--

Foldseek 3Di:
DDCCDPPHPNPLDDPPDDPVVLVVLLVLQLVLLLVLLVPDPDPNSVVSSVVSSCQLQPVQLVVQLVVCVVVCVVDVPDDSSVSSSVSNVVSSVVSVVVVVVVD

Sequence (103 aa):
MSIFDRNSFYYPYPDNLPKGLIKTLIIACLLMGLAGLRHAEGWQGWLAVFENWLLMLVIFPTATAVIALPFKYRDPSFELKNAYYLGMFVSLLFTLAKLRYWR

pLDDT: mean 82.95, std 11.23, range [51.94, 93.69]

Radius of gyration: 15.89 Å; Cα contacts (8 Å, |Δi|>4): 88; chains: 1; bounding box: 38×27×45 Å

Solvent-accessible surface area (backbone atoms only — not comparable to full-atom values): 5682 Å² total; per-residue (Å²): 134,58,70,81,33,85,89,30,91,73,36,86,70,54,92,92,53,65,66,64,58,56,52,52,49,54,52,48,44,56,59,56,16,55,59,27,48,80,75,35,78,70,71,60,5,52,50,41,20,52,50,42,37,43,41,30,70,42,51,42,8,48,52,39,27,60,71,45,42,65,53,40,77,73,35,83,86,53,59,63,59,54,40,24,54,49,22,32,51,51,34,42,53,51,51,53,50,51,60,64,72,69,112